Protein AF-A0A6N8F7G4-F1 (afdb_monomer_lite)
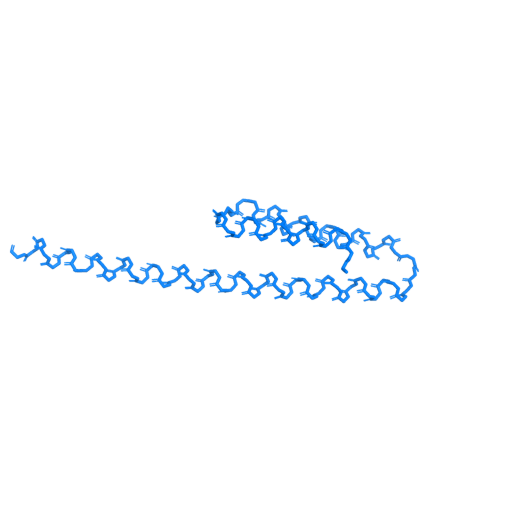
Foldseek 3Di:
DPPVLVVLLVQCVVCLVVVPPVSNVVSVVVLVVVLVVVLVPDPDPVVSVVSVVSSVVSVVVSVVSVVVSVVVVVVVVVVVVVVVVVVVVVVVD

pLDDT: mean 93.19, std 6.54, range [55.88, 97.81]

Structure (mmCIF, N/CA/C/O backbone):
data_AF-A0A6N8F7G4-F1
#
_entry.id   AF-A0A6N8F7G4-F1
#
loop_
_atom_site.group_PDB
_atom_site.id
_atom_site.type_symbol
_atom_site.label_atom_id
_atom_site.label_alt_id
_atom_site.label_comp_id
_atom_site.label_asym_id
_atom_site.label_entity_id
_atom_site.label_seq_id
_atom_site.pdbx_PDB_ins_code
_atom_site.Cartn_x
_atom_site.Cartn_y
_atom_site.Cartn_z
_atom_site.occupancy
_atom_site.B_iso_or_equiv
_atom_site.auth_seq_id
_atom_site.auth_comp_id
_atom_site.auth_asym_id
_atom_site.auth_atom_id
_atom_site.pdbx_PDB_model_num
ATOM 1 N N . MET A 1 1 ? -15.242 -2.832 6.407 1.00 62.56 1 MET A N 1
ATOM 2 C CA . MET A 1 1 ? -13.997 -2.044 6.493 1.00 62.56 1 MET A CA 1
ATOM 3 C C . MET A 1 1 ? -14.398 -0.614 6.792 1.00 62.56 1 MET A C 1
ATOM 5 O O . MET A 1 1 ? -15.367 -0.170 6.186 1.00 62.56 1 MET A O 1
ATOM 9 N N . ALA A 1 2 ? -13.750 0.055 7.749 1.00 77.44 2 ALA A N 1
ATOM 10 C CA . ALA A 1 2 ? -14.020 1.464 8.040 1.00 77.44 2 ALA A CA 1
ATOM 11 C C . ALA A 1 2 ? -13.868 2.327 6.773 1.00 77.44 2 ALA A C 1
ATOM 13 O O . ALA A 1 2 ? -13.025 2.033 5.922 1.00 77.44 2 ALA A O 1
ATOM 14 N N . THR A 1 3 ? -14.682 3.377 6.635 1.00 86.12 3 THR A N 1
ATOM 15 C CA . THR A 1 3 ? -14.741 4.198 5.413 1.00 86.12 3 THR A CA 1
ATOM 16 C C . THR A 1 3 ? -13.382 4.802 5.060 1.00 86.12 3 THR A C 1
ATOM 18 O O . THR A 1 3 ? -12.980 4.753 3.902 1.00 86.12 3 THR A O 1
ATOM 21 N N . PHE A 1 4 ? -12.623 5.280 6.053 1.00 92.00 4 PHE A N 1
ATOM 22 C CA . PHE A 1 4 ? -11.291 5.843 5.815 1.00 92.00 4 PHE A CA 1
ATOM 23 C C . PHE A 1 4 ? -10.292 4.794 5.296 1.00 92.00 4 PHE A C 1
ATOM 25 O O . PHE A 1 4 ? -9.526 5.081 4.379 1.00 92.00 4 PHE A O 1
ATOM 32 N N . LEU A 1 5 ? -10.341 3.556 5.812 1.00 93.56 5 LEU A N 1
ATOM 33 C CA . LEU A 1 5 ? -9.487 2.457 5.345 1.00 93.56 5 LEU A CA 1
ATOM 34 C C . LEU A 1 5 ? -9.776 2.116 3.880 1.00 93.56 5 LEU A C 1
ATOM 36 O O . LEU A 1 5 ? -8.856 1.803 3.128 1.00 93.56 5 LEU A O 1
ATOM 40 N N . ALA A 1 6 ? -11.044 2.187 3.459 1.00 94.62 6 ALA A N 1
ATOM 41 C CA . ALA A 1 6 ? -11.419 1.980 2.061 1.00 94.62 6 ALA A CA 1
ATOM 42 C C . ALA A 1 6 ? -10.845 3.071 1.146 1.00 94.62 6 ALA A C 1
ATOM 44 O O . ALA A 1 6 ? -10.292 2.745 0.095 1.00 94.62 6 ALA A O 1
ATOM 45 N N . THR A 1 7 ? -10.906 4.337 1.569 1.00 95.69 7 THR A N 1
ATOM 46 C CA . THR A 1 7 ? -10.293 5.457 0.840 1.00 95.69 7 THR A CA 1
ATOM 47 C C . THR A 1 7 ? -8.785 5.278 0.713 1.00 95.69 7 THR A C 1
ATOM 49 O O . THR A 1 7 ? -8.254 5.337 -0.391 1.00 95.69 7 THR A O 1
ATOM 52 N N . ILE A 1 8 ? -8.100 4.968 1.816 1.00 96.50 8 ILE A N 1
ATOM 53 C CA . ILE A 1 8 ? -6.648 4.746 1.819 1.00 96.50 8 ILE A CA 1
ATOM 54 C C . ILE A 1 8 ? -6.265 3.609 0.881 1.00 96.50 8 ILE A C 1
ATOM 56 O O . ILE A 1 8 ? -5.318 3.744 0.112 1.00 96.50 8 ILE A O 1
ATOM 60 N N . LYS A 1 9 ? -7.011 2.499 0.910 1.00 96.62 9 LYS A N 1
ATOM 61 C CA . LYS A 1 9 ? -6.758 1.388 -0.003 1.00 96.62 9 LYS A CA 1
ATOM 62 C C . LYS A 1 9 ? -6.899 1.814 -1.466 1.00 96.62 9 LYS A C 1
ATOM 64 O O . LYS A 1 9 ? -6.063 1.448 -2.282 1.00 96.62 9 LYS A O 1
ATOM 69 N N . SER A 1 10 ? -7.937 2.578 -1.796 1.00 96.81 10 SER A N 1
ATOM 70 C CA . SER A 1 10 ? -8.154 3.067 -3.160 1.00 96.81 10 SER A CA 1
ATOM 71 C C . SER A 1 10 ? -7.030 3.998 -3.627 1.00 96.81 10 SER A C 1
ATOM 73 O O . S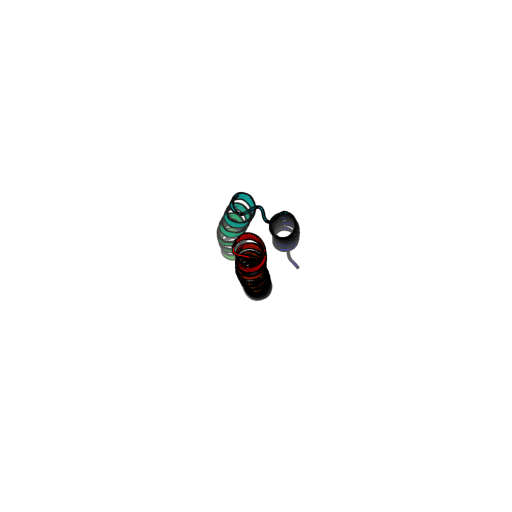ER A 1 10 ? -6.532 3.853 -4.747 1.00 96.81 10 SER A O 1
ATOM 75 N N . ASP A 1 11 ? -6.611 4.931 -2.768 1.00 96.62 11 ASP A N 1
ATOM 76 C CA . ASP A 1 11 ? -5.516 5.861 -3.056 1.00 96.62 11 ASP A CA 1
ATOM 77 C C . ASP A 1 11 ? -4.197 5.093 -3.249 1.00 96.62 11 ASP A C 1
ATOM 79 O O . ASP A 1 11 ? -3.476 5.326 -4.221 1.00 96.62 11 ASP A O 1
ATOM 83 N N . PHE A 1 12 ? -3.923 4.112 -2.380 1.00 97.69 12 PHE A N 1
ATOM 84 C CA . PHE A 1 12 ? -2.759 3.229 -2.477 1.00 97.69 12 PHE A CA 1
ATOM 85 C C . PHE A 1 12 ? -2.757 2.423 -3.780 1.00 97.69 12 PHE A C 1
ATOM 87 O O . PHE A 1 12 ? -1.768 2.4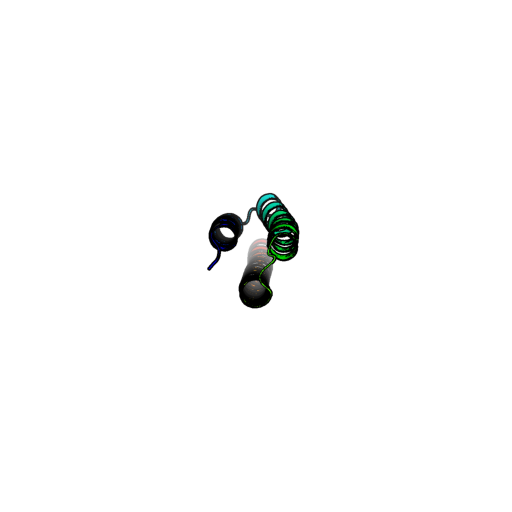39 -4.510 1.00 97.69 12 PHE A O 1
ATOM 94 N N . ASP A 1 13 ? -3.866 1.751 -4.105 1.00 97.31 13 ASP A N 1
ATOM 95 C CA . ASP A 1 13 ? -3.982 0.929 -5.313 1.00 97.31 13 ASP A CA 1
ATOM 96 C C . ASP A 1 13 ? -3.782 1.778 -6.584 1.00 97.31 13 ASP A C 1
ATOM 98 O O . ASP A 1 13 ? -3.246 1.295 -7.584 1.00 97.31 13 ASP A O 1
ATOM 102 N N . THR A 1 14 ? -4.205 3.046 -6.551 1.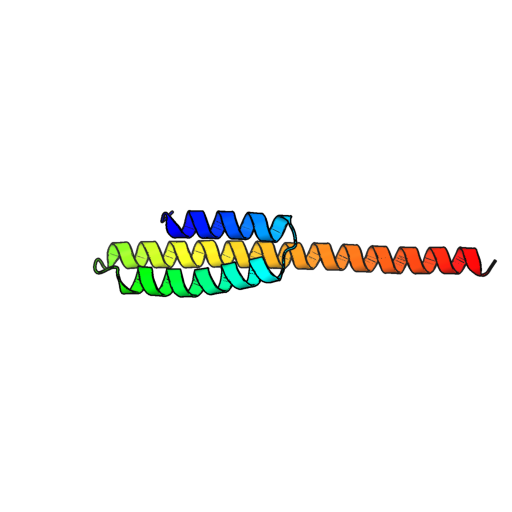00 97.69 14 THR A N 1
ATOM 103 C CA . THR A 1 14 ? -4.016 4.002 -7.650 1.00 97.69 14 THR A CA 1
ATOM 104 C C . THR A 1 14 ? -2.548 4.393 -7.792 1.00 97.69 14 THR A C 1
ATOM 106 O O . THR A 1 14 ? -1.992 4.238 -8.881 1.00 97.69 14 THR A O 1
ATOM 109 N N . ALA A 1 15 ? -1.911 4.815 -6.696 1.00 97.25 15 ALA A N 1
ATOM 110 C CA . ALA A 1 15 ? -0.503 5.212 -6.670 1.00 97.25 15 ALA A CA 1
ATOM 111 C C . ALA A 1 15 ? 0.435 4.051 -7.055 1.00 97.25 15 ALA A C 1
ATOM 113 O O . ALA A 1 15 ? 1.395 4.216 -7.810 1.00 97.25 15 ALA A O 1
ATOM 114 N N . LEU A 1 16 ? 0.119 2.833 -6.602 1.00 97.06 16 LEU A N 1
ATOM 115 C CA . LEU A 1 16 ? 0.883 1.635 -6.938 1.00 97.06 16 LEU A CA 1
ATOM 116 C C . LEU A 1 16 ? 0.807 1.317 -8.438 1.00 97.06 16 LEU A C 1
ATOM 118 O O . LEU A 1 16 ? 1.824 1.004 -9.058 1.00 97.06 16 LEU A O 1
ATOM 122 N N . LYS A 1 17 ? -0.385 1.424 -9.041 1.00 95.50 17 LYS A N 1
ATOM 123 C CA . LYS A 1 17 ? -0.583 1.185 -10.481 1.00 95.50 17 LYS A CA 1
ATOM 124 C C . LYS A 1 17 ? 0.113 2.232 -11.345 1.00 95.50 17 LYS A C 1
ATOM 126 O O . LYS A 1 17 ? 0.666 1.873 -12.384 1.00 95.50 17 LYS A O 1
ATOM 131 N N . SER A 1 18 ? 0.092 3.499 -10.933 1.00 95.31 18 SER A N 1
ATOM 132 C CA . SER A 1 18 ? 0.787 4.585 -11.634 1.00 95.31 18 SER A CA 1
ATOM 133 C C . SER A 1 18 ? 2.299 4.586 -11.393 1.00 95.31 18 SER A C 1
ATOM 135 O O . SER A 1 18 ? 3.015 5.283 -12.110 1.00 95.31 18 SER A O 1
ATOM 137 N N . LYS A 1 19 ? 2.794 3.778 -10.442 1.00 92.56 19 LYS A N 1
ATOM 138 C CA . LYS A 1 19 ? 4.186 3.786 -9.963 1.00 92.56 19 LYS A CA 1
ATOM 139 C C . LYS A 1 19 ? 4.604 5.165 -9.433 1.00 92.56 19 LYS A C 1
ATOM 141 O O . LYS A 1 19 ? 5.767 5.547 -9.554 1.00 92.56 19 LYS A O 1
ATOM 146 N N . ASP A 1 20 ? 3.653 5.896 -8.862 1.00 95.38 20 ASP A N 1
ATOM 147 C CA . ASP A 1 20 ? 3.873 7.219 -8.289 1.00 95.38 20 ASP A CA 1
ATOM 148 C C . ASP A 1 20 ? 4.411 7.081 -6.859 1.00 95.38 20 ASP A C 1
ATOM 150 O O . ASP A 1 20 ? 3.685 6.748 -5.921 1.00 95.38 20 ASP A O 1
ATOM 154 N N . VAL A 1 21 ? 5.720 7.280 -6.706 1.00 93.44 21 VAL A N 1
ATOM 155 C CA . VAL A 1 21 ? 6.422 7.090 -5.429 1.00 93.44 21 VAL A CA 1
ATOM 156 C C . VAL A 1 21 ? 6.044 8.167 -4.412 1.00 93.44 21 VAL A C 1
ATOM 158 O O . VAL A 1 21 ? 5.867 7.846 -3.238 1.00 93.44 21 VAL A O 1
ATOM 161 N N . GLU A 1 22 ? 5.879 9.415 -4.852 1.00 94.56 22 GLU A N 1
ATOM 162 C CA . GLU A 1 22 ? 5.516 10.530 -3.970 1.00 94.56 22 GLU A CA 1
ATOM 163 C C . GLU A 1 22 ? 4.096 10.340 -3.432 1.00 94.56 22 GLU A C 1
ATOM 165 O O . GLU A 1 22 ? 3.840 10.495 -2.234 1.00 94.56 22 GLU A O 1
ATOM 170 N N . GLN A 1 23 ? 3.173 9.915 -4.300 1.00 94.94 23 GLN A N 1
ATOM 171 C CA . GLN A 1 23 ? 1.813 9.605 -3.884 1.00 94.94 23 GLN A CA 1
ATOM 172 C C . GLN A 1 23 ? 1.766 8.378 -2.962 1.00 94.94 23 GLN A C 1
ATOM 174 O O . GLN A 1 23 ? 1.019 8.393 -1.984 1.00 94.94 23 GLN A O 1
ATOM 179 N N . LEU A 1 24 ? 2.575 7.339 -3.211 1.00 95.69 24 LEU A N 1
ATOM 180 C CA . LEU A 1 24 ? 2.684 6.186 -2.308 1.00 95.69 24 LEU A CA 1
ATOM 181 C C . LEU A 1 24 ? 3.138 6.608 -0.905 1.00 95.69 24 LEU A C 1
ATOM 183 O O . LEU A 1 24 ? 2.514 6.211 0.077 1.00 95.69 24 LEU A O 1
ATOM 187 N N . GLU A 1 25 ? 4.180 7.434 -0.798 1.00 95.19 25 GLU A N 1
ATOM 188 C CA . GLU A 1 25 ? 4.668 7.941 0.489 1.00 95.19 25 GLU A CA 1
ATOM 189 C C . GLU A 1 25 ? 3.605 8.789 1.203 1.00 95.19 25 GLU A C 1
ATOM 191 O O . GLU A 1 25 ? 3.327 8.579 2.386 1.00 95.19 25 GLU A O 1
ATOM 196 N N . SER A 1 26 ? 2.931 9.680 0.470 1.00 96.56 26 SER A N 1
ATOM 197 C CA . SER A 1 26 ? 1.830 10.487 1.005 1.00 96.56 26 SER A CA 1
ATOM 198 C C . SER A 1 26 ? 0.689 9.627 1.565 1.00 96.56 26 SER A C 1
ATOM 200 O O . SER A 1 26 ? 0.184 9.896 2.658 1.00 96.56 26 SER A O 1
ATOM 202 N N . VAL A 1 27 ? 0.299 8.560 0.858 1.00 96.81 27 VAL A N 1
ATOM 203 C CA . VAL A 1 27 ? -0.759 7.641 1.304 1.00 96.81 27 VAL A CA 1
ATOM 204 C C . VAL A 1 27 ? -0.340 6.861 2.550 1.00 96.81 27 VAL A C 1
ATOM 206 O O . VAL A 1 27 ? -1.157 6.695 3.456 1.00 96.81 27 VAL A O 1
ATOM 209 N N . LEU A 1 28 ? 0.916 6.414 2.632 1.00 95.25 28 LEU A N 1
ATOM 210 C CA . LEU A 1 28 ? 1.435 5.700 3.803 1.00 95.25 28 LEU A CA 1
ATOM 211 C C . LEU A 1 28 ? 1.466 6.590 5.052 1.00 95.25 28 LEU A C 1
ATOM 213 O O . LEU A 1 28 ? 1.042 6.148 6.119 1.00 95.25 28 LEU A O 1
ATOM 217 N N . ASN A 1 29 ? 1.882 7.850 4.910 1.00 95.00 29 ASN A N 1
ATOM 218 C CA . ASN A 1 29 ? 1.870 8.815 6.011 1.00 95.00 29 ASN A CA 1
ATOM 219 C C . ASN A 1 29 ? 0.436 9.111 6.476 1.00 95.00 29 ASN A C 1
ATOM 221 O O . ASN A 1 29 ? 0.132 9.016 7.664 1.00 95.00 29 ASN A O 1
ATOM 225 N N . ARG A 1 30 ? -0.486 9.358 5.532 1.00 95.38 30 ARG A N 1
ATOM 226 C CA . ARG A 1 30 ? -1.916 9.532 5.844 1.00 95.38 30 ARG A CA 1
ATOM 227 C C . ARG A 1 30 ? -2.513 8.309 6.531 1.00 95.38 30 ARG A C 1
ATOM 229 O O . ARG A 1 30 ? -3.416 8.461 7.353 1.00 95.38 30 ARG A O 1
ATOM 236 N N . PHE A 1 31 ? -2.060 7.106 6.184 1.00 96.12 31 PHE A N 1
ATOM 237 C CA . PHE A 1 31 ? -2.538 5.874 6.800 1.00 96.12 31 PHE A CA 1
ATOM 238 C C . PHE A 1 31 ? -2.153 5.758 8.266 1.00 96.12 31 PHE A C 1
ATOM 240 O O . PHE A 1 31 ? -3.030 5.445 9.072 1.00 96.12 31 PHE A O 1
ATOM 247 N N . ASP A 1 32 ? -0.905 6.057 8.613 1.00 92.00 32 ASP A N 1
ATOM 248 C CA . ASP A 1 32 ? -0.457 6.060 10.006 1.00 92.00 32 ASP A CA 1
ATOM 249 C C . ASP A 1 32 ? -1.243 7.080 10.844 1.00 92.00 32 ASP A C 1
ATOM 251 O O . ASP A 1 32 ? -1.859 6.725 11.854 1.00 92.00 32 ASP A O 1
ATOM 255 N N . GLU A 1 33 ? -1.338 8.320 10.354 1.00 95.00 33 GLU A N 1
ATOM 256 C CA . GLU A 1 33 ? -2.068 9.398 11.027 1.00 95.00 33 GLU A CA 1
ATOM 257 C C . GLU A 1 33 ? -3.555 9.065 11.204 1.00 95.00 33 GLU A C 1
ATOM 259 O O . GLU A 1 33 ? -4.087 9.160 12.311 1.00 95.00 33 GLU A O 1
ATOM 264 N N . SER A 1 34 ? -4.222 8.608 10.137 1.00 94.38 34 SER A N 1
ATOM 265 C CA . SER A 1 34 ? -5.653 8.277 10.185 1.00 94.38 34 SER A CA 1
ATOM 266 C C . SER A 1 34 ? -5.924 7.107 11.126 1.00 94.38 34 SER A C 1
ATOM 268 O O . SER A 1 34 ? -6.879 7.148 11.897 1.00 94.38 34 SER A O 1
ATOM 270 N N . CYS A 1 35 ? -5.080 6.068 11.105 1.00 95.12 35 CYS A N 1
ATOM 271 C CA . CYS A 1 35 ? -5.222 4.946 12.028 1.00 95.12 35 CYS A CA 1
ATOM 272 C C . CYS A 1 35 ? -5.095 5.411 13.474 1.00 95.12 35 CYS A C 1
ATOM 274 O O . CYS A 1 35 ? -5.939 5.057 14.295 1.00 95.12 35 CYS A O 1
ATOM 276 N N . LYS A 1 36 ? -4.072 6.214 13.782 1.00 94.69 36 LYS A N 1
ATOM 277 C CA . LYS A 1 36 ? -3.871 6.752 15.125 1.00 94.69 36 LYS A CA 1
ATOM 278 C C . LYS A 1 36 ? -5.087 7.557 15.584 1.00 94.69 36 LYS A C 1
ATOM 280 O O . LYS A 1 36 ? -5.642 7.252 16.636 1.00 94.69 36 LYS A O 1
ATOM 285 N N . THR A 1 37 ? -5.529 8.528 14.785 1.00 95.50 37 THR A N 1
ATOM 286 C CA . THR A 1 37 ? -6.658 9.400 15.132 1.00 95.50 37 THR A CA 1
ATOM 287 C C . THR A 1 37 ? -7.952 8.620 15.351 1.00 95.50 37 THR A C 1
ATOM 289 O O . THR A 1 37 ? -8.616 8.832 16.361 1.00 95.50 37 THR A O 1
ATOM 292 N N . GLU A 1 38 ? -8.295 7.689 14.460 1.00 94.31 38 GLU A N 1
ATOM 293 C CA . GLU A 1 38 ? -9.536 6.908 14.558 1.00 94.31 38 GLU A CA 1
ATOM 294 C C . GLU A 1 38 ? -9.506 5.902 15.723 1.00 94.31 38 GLU A C 1
ATOM 296 O O . GLU A 1 38 ? -10.511 5.669 16.391 1.00 94.31 38 GLU A O 1
ATOM 301 N N . ILE A 1 39 ? -8.344 5.312 16.022 1.00 94.31 39 ILE A N 1
ATOM 302 C CA . ILE A 1 39 ? -8.190 4.403 17.169 1.00 94.31 39 ILE A CA 1
ATOM 303 C C . ILE A 1 39 ? -8.250 5.173 18.495 1.00 94.31 39 ILE A C 1
ATOM 305 O O . ILE A 1 39 ? -8.773 4.659 19.489 1.00 94.31 39 ILE A O 1
ATOM 309 N N . GLU A 1 40 ? -7.676 6.374 18.553 1.00 95.06 40 GLU A N 1
ATOM 310 C CA . GLU A 1 40 ? -7.684 7.223 19.748 1.00 95.06 40 GLU A CA 1
ATOM 311 C C . GLU A 1 40 ? -9.059 7.856 20.006 1.00 95.06 40 GLU A C 1
ATOM 313 O O . GLU A 1 40 ? -9.420 8.028 21.169 1.00 95.06 40 GLU A O 1
ATOM 318 N N . SER A 1 41 ? -9.835 8.147 18.957 1.00 94.31 41 SER A N 1
ATOM 319 C CA . SER A 1 41 ? -11.174 8.739 19.069 1.00 94.31 41 SER A CA 1
ATOM 320 C C . SER A 1 41 ? -12.271 7.734 19.442 1.00 94.31 41 SER A C 1
ATOM 322 O O . SER A 1 41 ? -13.305 8.134 19.980 1.00 94.31 41 SER A O 1
ATOM 324 N N . GLU A 1 42 ? -12.061 6.437 19.198 1.00 95.19 42 GLU A N 1
ATOM 325 C CA . GLU A 1 42 ? -13.029 5.394 19.539 1.00 95.19 42 GLU A CA 1
ATOM 326 C C . GLU A 1 42 ? -13.016 5.077 21.046 1.00 95.19 42 GLU A C 1
ATOM 328 O O . GLU A 1 42 ? -12.027 4.588 21.608 1.00 95.19 42 GLU A O 1
ATOM 333 N N . ALA A 1 43 ? -14.150 5.344 21.697 1.00 93.88 43 ALA A N 1
ATOM 334 C CA . ALA A 1 43 ? -14.353 5.140 23.130 1.00 93.88 43 ALA A CA 1
ATOM 335 C C . ALA A 1 43 ? -14.838 3.719 23.464 1.00 93.88 43 ALA A C 1
ATOM 337 O O . ALA A 1 43 ? -14.615 3.232 24.574 1.00 93.88 43 ALA A O 1
ATOM 338 N N . ASP A 1 44 ? -15.502 3.046 22.522 1.00 96.19 44 ASP A N 1
ATOM 339 C CA . ASP A 1 44 ? -15.961 1.671 22.691 1.00 96.19 44 ASP A CA 1
ATOM 340 C C . ASP A 1 44 ? -14.788 0.698 22.498 1.00 96.19 44 ASP A C 1
ATOM 342 O O . ASP A 1 44 ? -14.227 0.567 21.409 1.00 96.19 44 ASP A O 1
ATOM 346 N N . ILE A 1 45 ? -14.430 -0.022 23.565 1.00 94.50 45 ILE A N 1
ATOM 347 C CA . ILE A 1 45 ? -13.291 -0.952 23.579 1.00 94.50 45 ILE A CA 1
ATOM 348 C C . ILE A 1 45 ? -13.441 -2.042 22.508 1.00 94.50 45 ILE A C 1
ATOM 350 O O . ILE A 1 45 ? -12.466 -2.373 21.832 1.00 94.50 45 ILE A O 1
ATOM 354 N N . LEU A 1 46 ? -14.649 -2.579 22.304 1.00 94.94 46 LEU A N 1
ATOM 355 C CA . LEU A 1 46 ? -14.876 -3.647 21.329 1.00 94.94 46 LEU A CA 1
ATOM 356 C C . LEU A 1 46 ? -14.731 -3.119 19.900 1.00 94.94 46 LEU A C 1
ATOM 358 O O . LEU A 1 46 ? -14.099 -3.764 19.060 1.00 94.94 46 LEU A O 1
ATOM 362 N N . LYS A 1 47 ? -15.274 -1.931 19.614 1.00 94.06 47 LYS A N 1
ATOM 363 C CA . LYS A 1 47 ? -15.107 -1.297 18.295 1.00 94.06 47 LYS A CA 1
ATOM 364 C C . LYS A 1 47 ? -13.659 -0.913 18.031 1.00 94.06 47 LYS A C 1
ATOM 366 O O . LYS A 1 47 ? -13.169 -1.153 16.928 1.00 94.06 47 LYS A O 1
ATOM 371 N N . LYS A 1 48 ? -12.956 -0.408 19.045 1.00 95.31 48 LYS A N 1
ATOM 372 C CA . LYS A 1 48 ? -11.532 -0.077 18.975 1.00 95.31 48 LYS A CA 1
ATOM 373 C C . LYS A 1 48 ? -10.688 -1.299 18.621 1.00 95.31 48 LYS A C 1
ATOM 375 O O . LYS A 1 48 ? -9.855 -1.227 17.720 1.00 95.31 48 LYS A O 1
ATOM 380 N N . GLU A 1 49 ? -10.937 -2.450 19.246 1.00 95.56 49 GLU A N 1
ATOM 381 C CA . GLU A 1 49 ? -10.255 -3.701 18.890 1.00 95.56 49 GLU A CA 1
ATOM 382 C C . GLU A 1 49 ? -10.531 -4.142 17.448 1.00 95.56 49 GLU A C 1
ATOM 384 O O . GLU A 1 49 ? -9.620 -4.590 16.742 1.00 95.56 49 GLU A O 1
ATOM 389 N N . VAL A 1 50 ? -11.784 -4.034 16.997 1.00 95.88 50 VAL A N 1
ATOM 390 C CA . VAL A 1 50 ? -12.156 -4.352 15.611 1.00 95.88 50 VAL A CA 1
ATOM 391 C C . VAL A 1 50 ? -11.433 -3.423 14.640 1.00 95.88 50 VAL A C 1
ATOM 393 O O . VAL A 1 50 ? -10.898 -3.895 13.635 1.00 95.88 50 VAL A O 1
ATOM 396 N N . LEU A 1 51 ? -11.372 -2.128 14.946 1.00 95.62 51 LEU A N 1
ATOM 397 C CA . LEU A 1 51 ? -10.685 -1.138 14.131 1.00 95.62 51 LEU A CA 1
ATOM 398 C C . LEU A 1 51 ? -9.184 -1.436 14.029 1.00 95.62 51 LEU A C 1
ATOM 400 O O . LEU A 1 51 ? -8.664 -1.534 12.920 1.00 95.62 51 LEU A O 1
ATOM 404 N N . ILE A 1 52 ? -8.512 -1.699 15.153 1.00 95.94 52 ILE A N 1
ATOM 405 C CA . ILE A 1 52 ? -7.090 -2.079 15.184 1.00 95.94 52 ILE A CA 1
ATOM 406 C C . ILE A 1 52 ? -6.831 -3.303 14.293 1.00 95.94 52 ILE A C 1
ATOM 408 O O . ILE A 1 52 ? -5.902 -3.303 13.482 1.00 95.94 52 ILE A O 1
ATOM 412 N N . LYS A 1 53 ? -7.673 -4.342 14.385 1.00 96.44 53 LYS A N 1
ATOM 413 C CA . LYS A 1 53 ? -7.555 -5.543 13.539 1.00 96.44 53 LYS A CA 1
ATOM 414 C C . LYS A 1 53 ? -7.702 -5.215 12.051 1.00 96.44 53 LYS A C 1
ATOM 416 O O . LYS A 1 53 ? -6.984 -5.791 11.230 1.00 96.44 53 LYS A O 1
ATOM 421 N N . GLN A 1 54 ? -8.600 -4.297 11.692 1.00 95.94 54 GLN A N 1
ATOM 422 C CA . GLN A 1 54 ? -8.763 -3.846 10.308 1.00 95.94 54 GLN A CA 1
ATOM 423 C C . GLN A 1 54 ? -7.539 -3.061 9.819 1.00 95.94 54 GLN A C 1
ATOM 425 O O . GLN A 1 54 ? -7.054 -3.352 8.726 1.00 95.94 54 GLN A O 1
ATOM 430 N N . CYS A 1 55 ? -6.987 -2.155 10.632 1.00 96.50 55 CYS A N 1
ATOM 431 C CA . CYS A 1 55 ? -5.761 -1.422 10.305 1.00 96.50 55 CYS A CA 1
ATOM 432 C C . CYS A 1 55 ? -4.580 -2.377 10.076 1.00 96.50 55 CYS A C 1
ATOM 434 O O . CYS A 1 55 ? -3.922 -2.310 9.042 1.00 96.50 55 CYS A O 1
ATOM 436 N N . ILE A 1 56 ? -4.362 -3.340 10.980 1.00 96.56 56 ILE A N 1
ATOM 437 C CA . ILE A 1 56 ? -3.300 -4.352 10.836 1.00 96.56 56 ILE A CA 1
ATOM 438 C C . ILE A 1 56 ? -3.496 -5.188 9.567 1.00 96.56 56 ILE A C 1
ATOM 440 O O . ILE A 1 56 ? -2.531 -5.514 8.876 1.00 96.56 56 ILE A O 1
ATOM 444 N N . THR A 1 57 ? -4.739 -5.552 9.251 1.00 96.69 57 THR A N 1
ATOM 445 C CA . THR A 1 57 ? -5.041 -6.331 8.044 1.00 96.69 57 THR A CA 1
ATOM 446 C C . THR A 1 57 ? -4.685 -5.550 6.783 1.00 96.69 57 THR A C 1
ATOM 448 O O . THR A 1 57 ? -4.022 -6.101 5.906 1.00 96.69 57 THR A O 1
ATOM 451 N N . LEU A 1 58 ? -5.070 -4.273 6.703 1.00 96.56 58 LEU A N 1
ATOM 452 C CA . LEU A 1 58 ? -4.737 -3.430 5.557 1.00 96.56 58 LEU A CA 1
ATOM 453 C C . LEU A 1 58 ? -3.225 -3.184 5.453 1.00 96.56 58 LEU A C 1
ATOM 455 O O . LEU A 1 58 ? -2.672 -3.282 4.363 1.00 96.56 58 LEU A O 1
ATOM 459 N N . HIS A 1 59 ? -2.541 -2.956 6.577 1.00 96.44 59 HIS A N 1
ATOM 460 C CA . HIS A 1 59 ? -1.084 -2.804 6.608 1.00 96.44 59 HIS A CA 1
ATOM 461 C C . HIS A 1 59 ? -0.366 -4.014 5.991 1.00 96.44 59 HIS A C 1
ATOM 463 O O . HIS A 1 59 ? 0.480 -3.853 5.115 1.00 96.44 59 HIS A O 1
ATOM 469 N N . LYS A 1 60 ? -0.758 -5.234 6.382 1.00 97.38 60 LYS A N 1
ATOM 470 C CA . LYS A 1 60 ? -0.189 -6.471 5.822 1.00 97.38 60 LYS A CA 1
ATOM 471 C C . LYS A 1 60 ? -0.438 -6.610 4.320 1.00 97.38 60 LYS A C 1
ATOM 473 O O . LYS A 1 60 ? 0.409 -7.145 3.610 1.00 97.38 60 LYS A O 1
ATOM 478 N N . GLN A 1 61 ? -1.596 -6.161 3.836 1.00 96.38 61 GLN A N 1
ATOM 479 C CA . GLN A 1 61 ? -1.901 -6.161 2.402 1.00 96.38 61 GLN A CA 1
ATOM 480 C C . GLN A 1 61 ? -0.994 -5.183 1.649 1.00 96.38 61 GLN A C 1
ATOM 482 O O . GLN A 1 61 ? -0.358 -5.580 0.678 1.00 96.38 61 GLN A O 1
ATOM 487 N N . ILE A 1 62 ? -0.870 -3.951 2.148 1.00 96.62 62 ILE A N 1
ATOM 488 C CA . ILE A 1 62 ? 0.014 -2.928 1.579 1.00 96.62 62 ILE A CA 1
ATOM 489 C C . ILE A 1 62 ? 1.466 -3.426 1.524 1.00 96.62 62 ILE A C 1
ATOM 491 O O . ILE A 1 62 ? 2.121 -3.311 0.489 1.00 96.62 62 ILE A O 1
ATOM 495 N N . GLU A 1 63 ? 1.966 -4.026 2.606 1.00 96.75 63 GLU A N 1
ATOM 496 C CA . GLU A 1 63 ? 3.319 -4.587 2.653 1.00 96.75 63 GLU A CA 1
ATOM 497 C C . GLU A 1 63 ? 3.522 -5.676 1.586 1.00 96.75 63 GLU A C 1
ATOM 499 O O . GLU A 1 63 ? 4.509 -5.649 0.845 1.00 96.75 63 GLU A O 1
ATOM 504 N N . ALA A 1 64 ? 2.576 -6.611 1.463 1.00 97.81 64 ALA A N 1
ATOM 505 C CA . ALA A 1 64 ? 2.635 -7.675 0.464 1.00 97.81 64 ALA A CA 1
ATOM 506 C C . ALA A 1 64 ? 2.659 -7.121 -0.973 1.00 97.81 64 ALA A C 1
ATOM 508 O O . ALA A 1 64 ? 3.453 -7.581 -1.801 1.00 97.81 64 ALA A O 1
ATOM 509 N N . ASP A 1 65 ? 1.843 -6.105 -1.255 1.00 96.88 65 ASP A N 1
ATOM 510 C CA . ASP A 1 65 ? 1.769 -5.465 -2.568 1.00 96.88 65 ASP A CA 1
ATOM 511 C C . ASP A 1 65 ? 3.064 -4.707 -2.911 1.00 96.88 65 ASP A C 1
ATOM 513 O O . ASP A 1 65 ? 3.586 -4.835 -4.023 1.00 96.88 65 ASP A O 1
ATOM 517 N N . LEU A 1 66 ? 3.664 -4.000 -1.945 1.00 95.62 66 LEU A N 1
ATOM 518 C CA . LEU A 1 66 ? 4.968 -3.346 -2.119 1.00 95.62 66 LEU A CA 1
ATOM 519 C C . LEU A 1 66 ? 6.097 -4.360 -2.357 1.00 95.62 66 LEU A C 1
ATOM 521 O O . LEU A 1 66 ? 6.967 -4.151 -3.209 1.00 95.62 66 LEU A O 1
ATOM 525 N N . LEU A 1 67 ? 6.090 -5.486 -1.638 1.00 96.56 67 LEU A N 1
ATOM 526 C CA . LEU A 1 67 ? 7.062 -6.563 -1.838 1.00 96.56 67 LEU A CA 1
ATOM 527 C C . LEU A 1 67 ? 6.952 -7.178 -3.236 1.00 96.56 67 LEU A C 1
ATOM 529 O O . LEU A 1 67 ? 7.984 -7.461 -3.858 1.00 96.56 67 LEU A O 1
ATOM 533 N N . LYS A 1 68 ? 5.726 -7.347 -3.739 1.00 96.38 68 LYS A N 1
ATOM 534 C CA . LYS A 1 68 ? 5.465 -7.813 -5.101 1.00 96.38 68 LYS A CA 1
ATOM 535 C C . LYS A 1 68 ? 5.965 -6.808 -6.139 1.00 96.38 68 LYS A C 1
ATOM 537 O O . LYS A 1 68 ? 6.743 -7.189 -7.011 1.00 96.38 68 LYS A O 1
ATOM 542 N N . ALA A 1 69 ? 5.632 -5.527 -5.995 1.00 94.88 69 ALA A N 1
ATOM 543 C CA . ALA A 1 69 ? 6.113 -4.476 -6.893 1.00 94.88 69 ALA A CA 1
ATOM 544 C C . ALA A 1 69 ? 7.652 -4.407 -6.929 1.00 94.88 69 ALA A C 1
ATOM 546 O O . ALA A 1 69 ? 8.266 -4.312 -7.994 1.00 94.88 69 ALA A O 1
ATOM 547 N N . ARG A 1 70 ? 8.311 -4.557 -5.772 1.00 94.12 70 ARG A N 1
ATOM 548 C CA . ARG A 1 70 ? 9.777 -4.648 -5.685 1.00 94.12 70 ARG A CA 1
ATOM 549 C C . ARG A 1 70 ? 10.330 -5.834 -6.477 1.00 94.12 70 ARG A C 1
ATOM 551 O O . ARG A 1 70 ? 11.395 -5.718 -7.087 1.00 94.12 70 ARG A O 1
ATOM 558 N N . HIS A 1 71 ? 9.662 -6.984 -6.431 1.00 95.06 71 HIS A N 1
ATOM 559 C CA . HIS A 1 71 ? 10.068 -8.161 -7.196 1.00 95.06 71 HIS A CA 1
ATOM 560 C C . HIS A 1 71 ? 9.960 -7.906 -8.706 1.00 95.06 71 HIS A C 1
ATOM 562 O O . HIS A 1 71 ? 10.944 -8.102 -9.417 1.00 95.06 71 HIS A O 1
ATOM 568 N N . GLU A 1 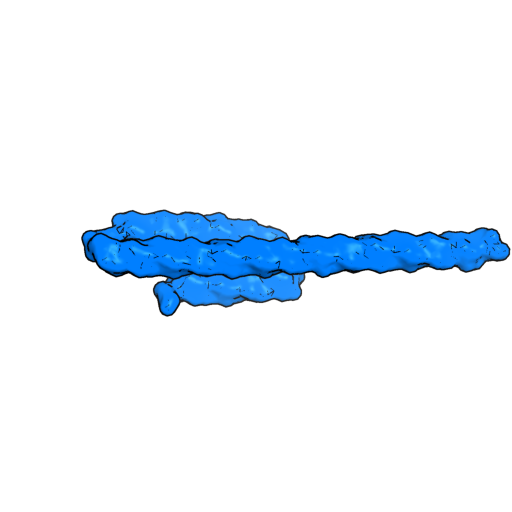72 ? 8.841 -7.347 -9.168 1.00 94.38 72 GLU A N 1
ATOM 569 C CA . GLU A 1 72 ? 8.623 -6.999 -10.580 1.00 94.38 72 GLU A CA 1
ATOM 570 C C . GLU A 1 72 ? 9.677 -6.006 -11.104 1.00 94.38 72 GLU A C 1
ATOM 572 O O . GLU A 1 72 ? 10.211 -6.166 -12.205 1.00 94.38 72 GLU A O 1
ATOM 577 N N . ILE A 1 73 ? 10.046 -4.999 -10.303 1.00 93.69 73 ILE A N 1
ATOM 578 C CA . ILE A 1 73 ? 11.113 -4.049 -10.653 1.00 93.69 73 ILE A CA 1
ATOM 579 C C . ILE A 1 73 ? 12.464 -4.767 -10.797 1.00 93.69 73 ILE A C 1
ATOM 581 O O . ILE A 1 73 ? 13.223 -4.486 -11.729 1.00 93.69 73 ILE A O 1
ATOM 585 N N . ARG A 1 74 ? 12.784 -5.718 -9.910 1.00 94.94 74 ARG A N 1
ATOM 586 C CA . ARG A 1 74 ? 14.034 -6.496 -10.004 1.00 94.94 74 ARG A CA 1
ATOM 587 C C . ARG A 1 74 ? 14.096 -7.320 -11.290 1.00 94.94 74 ARG A C 1
ATOM 589 O O . ARG A 1 74 ? 15.156 -7.361 -11.918 1.00 94.94 74 ARG A O 1
ATOM 596 N N . GLU A 1 75 ? 12.991 -7.935 -11.698 1.00 95.44 75 GLU A N 1
ATOM 597 C CA . GLU A 1 75 ? 12.911 -8.691 -12.956 1.00 95.44 75 GLU A CA 1
ATOM 598 C C . GLU A 1 75 ? 13.078 -7.788 -14.186 1.00 95.44 75 GLU A C 1
ATOM 600 O O . GLU A 1 75 ? 13.815 -8.130 -15.119 1.00 95.44 75 GLU A O 1
ATOM 605 N N . GLN A 1 76 ? 12.476 -6.595 -14.165 1.00 93.62 76 GLN A N 1
ATOM 606 C CA . GLN A 1 76 ? 12.650 -5.588 -15.218 1.00 93.62 76 GLN A CA 1
ATOM 607 C C . GLN A 1 76 ? 14.114 -5.134 -15.326 1.00 93.62 76 GLN A C 1
ATOM 609 O O . GLN A 1 76 ? 14.672 -5.101 -16.425 1.00 93.62 76 GLN A O 1
ATOM 614 N N . ILE A 1 77 ? 14.782 -4.871 -14.196 1.00 93.88 77 ILE A N 1
ATOM 615 C CA . ILE A 1 77 ? 16.213 -4.520 -14.162 1.00 93.88 77 ILE A CA 1
ATOM 616 C C . ILE A 1 77 ? 17.074 -5.660 -14.717 1.00 93.88 77 ILE A C 1
ATOM 618 O O . ILE A 1 77 ? 18.008 -5.417 -15.486 1.00 93.88 77 ILE A O 1
ATOM 622 N N . HIS A 1 78 ? 16.789 -6.908 -14.338 1.00 94.31 78 HIS A N 1
ATOM 623 C CA . HIS A 1 78 ? 17.512 -8.067 -14.858 1.00 94.31 78 HIS A CA 1
ATOM 624 C C . HIS A 1 78 ? 17.367 -8.176 -16.383 1.00 94.31 78 HIS A C 1
ATOM 626 O O . HIS A 1 78 ? 18.363 -8.325 -17.096 1.00 94.31 78 HIS A O 1
ATOM 632 N N . SER A 1 79 ? 16.142 -8.026 -16.885 1.00 92.81 79 SER A N 1
ATOM 633 C CA . SER A 1 79 ? 15.839 -8.054 -18.317 1.00 92.81 79 SER A CA 1
ATOM 634 C C . SER A 1 79 ? 16.572 -6.946 -19.077 1.00 92.81 79 SER A C 1
ATOM 636 O O . SER A 1 79 ? 17.213 -7.218 -20.094 1.00 92.81 79 SER A O 1
ATOM 638 N N . ALA A 1 80 ? 16.575 -5.718 -18.549 1.00 93.00 80 ALA A N 1
ATOM 639 C CA . ALA A 1 80 ? 17.304 -4.591 -19.129 1.00 93.00 80 ALA A CA 1
ATOM 640 C C . ALA A 1 80 ? 18.818 -4.860 -19.218 1.00 93.00 80 ALA A C 1
ATOM 642 O O . ALA A 1 80 ? 19.426 -4.643 -20.267 1.00 93.00 80 ALA A O 1
ATOM 643 N N . LYS A 1 81 ? 19.427 -5.416 -18.160 1.00 91.56 81 LYS A N 1
ATOM 644 C CA . LYS A 1 81 ? 20.851 -5.804 -18.157 1.00 91.56 81 LYS A CA 1
ATOM 645 C C . LYS A 1 81 ? 21.161 -6.867 -19.211 1.00 91.56 81 LYS A C 1
ATOM 647 O O . LYS A 1 81 ? 22.161 -6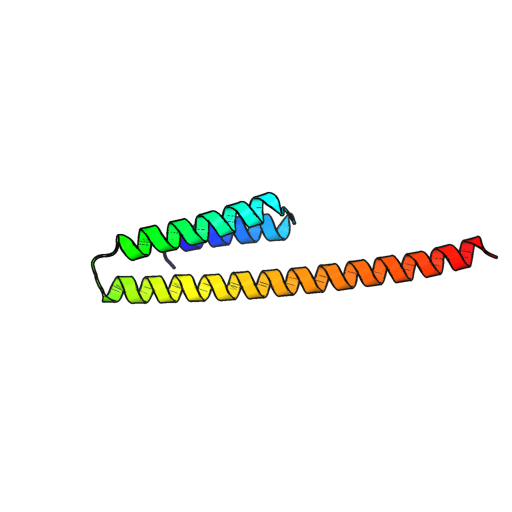.759 -19.921 1.00 91.56 81 LYS A O 1
ATOM 652 N N . THR A 1 82 ? 20.321 -7.893 -19.320 1.00 91.88 82 THR A N 1
ATOM 653 C CA . THR A 1 82 ? 20.492 -8.966 -20.309 1.00 91.88 82 THR A CA 1
ATOM 654 C C . THR A 1 82 ? 20.366 -8.434 -21.736 1.00 91.88 82 THR A C 1
ATOM 656 O O . THR A 1 82 ? 21.172 -8.796 -22.595 1.00 91.88 82 THR A O 1
ATOM 659 N N . ASN A 1 83 ? 19.422 -7.526 -21.985 1.00 89.88 83 ASN A N 1
ATOM 660 C CA . ASN A 1 83 ? 19.279 -6.870 -23.283 1.00 89.88 83 ASN A CA 1
ATOM 661 C C . ASN A 1 83 ? 20.492 -5.991 -23.616 1.00 89.88 83 ASN A C 1
ATOM 663 O O . ASN A 1 83 ? 21.020 -6.098 -24.720 1.00 89.88 83 ASN A O 1
ATOM 667 N N . GLY A 1 84 ? 21.012 -5.218 -22.656 1.00 89.12 84 GLY A N 1
ATOM 668 C CA . GLY A 1 84 ? 22.239 -4.434 -22.842 1.00 89.12 84 GLY A CA 1
ATOM 669 C C . GLY A 1 84 ? 23.451 -5.290 -23.233 1.00 89.12 84 GLY A C 1
ATOM 670 O O . GLY A 1 84 ? 24.185 -4.944 -24.156 1.00 89.12 84 GLY A O 1
ATOM 671 N N . LYS A 1 85 ? 23.621 -6.469 -22.613 1.00 89.50 85 LYS A N 1
ATOM 672 C CA . LYS A 1 85 ? 24.676 -7.428 -23.001 1.00 89.50 85 LYS A CA 1
ATOM 673 C C . LYS A 1 85 ? 24.521 -7.921 -24.443 1.00 89.50 85 LYS A C 1
ATOM 675 O O . LYS A 1 85 ? 25.518 -8.030 -25.152 1.00 89.50 85 LYS A O 1
ATOM 680 N N . LYS A 1 86 ? 23.291 -8.226 -24.876 1.00 88.81 86 LYS A N 1
ATOM 681 C CA . LYS A 1 86 ? 23.008 -8.658 -26.256 1.00 88.81 86 LYS A CA 1
ATOM 682 C C . LYS A 1 86 ? 23.332 -7.551 -27.262 1.00 88.81 86 LYS A C 1
ATOM 684 O O . LYS A 1 86 ? 23.994 -7.832 -28.252 1.00 88.81 86 LYS A O 1
ATOM 689 N N . ILE A 1 87 ? 22.936 -6.309 -26.975 1.00 87.56 87 ILE A N 1
ATOM 690 C CA . ILE A 1 87 ? 23.230 -5.145 -27.827 1.00 87.56 87 ILE A CA 1
ATOM 691 C C . ILE A 1 87 ? 24.743 -4.948 -27.976 1.00 87.56 87 ILE A C 1
ATOM 693 O O . ILE A 1 87 ? 25.231 -4.856 -29.097 1.00 87.56 87 ILE A O 1
ATOM 697 N N . ASN A 1 88 ? 25.502 -4.978 -26.874 1.00 85.50 88 ASN A N 1
ATOM 698 C CA . ASN A 1 88 ? 26.966 -4.872 -26.931 1.00 85.50 88 ASN A CA 1
ATOM 699 C C . ASN A 1 88 ? 27.603 -5.983 -27.772 1.00 85.50 88 ASN A C 1
ATOM 701 O O . ASN A 1 88 ? 28.581 -5.736 -28.471 1.00 85.50 88 ASN A O 1
ATOM 705 N N . LYS A 1 89 ? 27.048 -7.202 -27.726 1.00 86.25 89 LYS A N 1
ATOM 706 C CA . LYS A 1 89 ? 27.512 -8.293 -28.584 1.00 86.25 89 LYS A CA 1
ATOM 707 C C . LYS A 1 89 ? 27.293 -7.975 -30.062 1.00 86.25 89 LYS A C 1
ATOM 709 O O . LYS A 1 89 ? 28.159 -8.326 -30.839 1.00 86.25 89 LYS A O 1
ATOM 714 N N . TYR A 1 90 ? 26.185 -7.338 -30.445 1.00 88.44 90 TYR A N 1
ATOM 715 C CA . TYR A 1 90 ? 25.911 -6.974 -31.842 1.00 88.44 90 TYR A CA 1
ATOM 716 C C . TYR A 1 90 ? 26.776 -5.816 -32.354 1.00 88.44 90 TYR A C 1
ATOM 718 O O . TYR A 1 90 ? 27.071 -5.777 -33.540 1.00 88.44 90 TYR A O 1
ATOM 726 N N . LEU A 1 91 ? 27.167 -4.885 -31.478 1.00 78.56 91 LEU A N 1
ATOM 727 C CA . LEU A 1 91 ? 27.981 -3.715 -31.838 1.00 78.56 91 LEU A CA 1
ATOM 728 C C . LEU A 1 91 ? 29.485 -4.014 -31.953 1.00 78.56 91 LEU A C 1
ATOM 730 O O . LEU A 1 91 ? 30.195 -3.260 -32.605 1.00 78.56 91 LEU A O 1
ATOM 734 N N . ASN A 1 92 ? 29.962 -5.087 -31.316 1.00 73.12 92 ASN A N 1
ATOM 735 C CA . ASN A 1 92 ? 31.368 -5.509 -31.329 1.00 73.12 92 ASN A CA 1
ATOM 736 C C . ASN A 1 92 ? 31.622 -6.704 -32.275 1.00 73.12 92 ASN A C 1
ATOM 738 O O . ASN A 1 92 ? 32.536 -7.494 -32.022 1.00 73.12 92 ASN A O 1
ATOM 742 N N . VAL A 1 93 ? 30.790 -6.862 -33.312 1.00 55.88 93 VAL A N 1
ATOM 743 C CA . VAL A 1 93 ? 31.041 -7.754 -34.462 1.00 55.88 93 VAL A CA 1
ATOM 744 C C . VAL A 1 93 ? 31.601 -6.931 -35.608 1.00 55.88 93 VAL A C 1
ATOM 746 O O . VAL A 1 93 ? 31.023 -5.855 -35.873 1.00 55.88 93 VAL A O 1
#

Radius of gyration: 19.92 Å; chains: 1; bounding box: 47×20×58 Å

Organism: NCBI:txid555083

Secondary structure (DSSP, 8-state):
--HHHHHHHHHHHHHHHHT-HHHHHHHHHHHHHHHHHHHHH---HHHHHHHHHHHHHHHHHHHHHHHHHHHHHHHHHHHHHHHHHHHHHHHT-

Sequence (93 aa):
MATFLATIKSDFDTALKSKDVEQLESVLNRFDESCKTEIESEADILKKEVLIKQCITLHKQIEADLLKARHEIREQIHSAKTNGKKINKYLNV